Protein AF-A0A7R9DLC5-F1 (afdb_monomer_lite)

Sequence (120 aa):
PANVALRIYRKLRKTESVEDDLVMSQDVKKENPLQFKFRAKFYPEDVAEEIIQDITLRLFYLQVKNAILSDEIYCPPETSVLLASYAVQARHGDYNKGTHTAGFLANDRLLPQRLLTIPI

pLDDT: mean 78.52, std 19.16, range [35.41, 95.81]

Organism: Timema poppense (NCBI:txid170557)

Structure (mmCIF, N/CA/C/O backbone):
data_AF-A0A7R9DLC5-F1
#
_entry.id   AF-A0A7R9DLC5-F1
#
loop_
_atom_site.group_PDB
_atom_site.id
_atom_site.type_symbol
_atom_site.label_atom_id
_atom_site.label_alt_id
_atom_site.label_comp_id
_atom_site.label_asym_id
_atom_site.label_entity_id
_atom_site.label_seq_id
_atom_site.pdbx_PDB_ins_code
_atom_site.Cartn_x
_atom_site.Cartn_y
_atom_site.Cartn_z
_atom_site.occupancy
_atom_site.B_iso_or_equiv
_atom_site.auth_seq_id
_atom_site.auth_comp_id
_atom_site.auth_asym_id
_atom_site.auth_atom_id
_atom_site.pdbx_PDB_model_num
ATOM 1 N N . PRO A 1 1 ? -16.463 28.015 10.057 1.00 48.44 1 PRO A N 1
ATOM 2 C CA . PRO A 1 1 ? -15.070 27.498 10.126 1.00 48.44 1 PRO A CA 1
ATOM 3 C C . PRO A 1 1 ? -14.655 26.992 11.525 1.00 48.44 1 PRO A C 1
ATOM 5 O O . PRO A 1 1 ? -14.372 25.808 11.665 1.00 48.44 1 PRO A O 1
ATOM 8 N N . ALA A 1 2 ? -14.697 27.829 12.574 1.00 35.41 2 ALA A N 1
ATOM 9 C CA . ALA A 1 2 ? -14.252 27.455 13.931 1.00 35.41 2 ALA A CA 1
ATOM 10 C C . ALA A 1 2 ? -15.085 26.335 14.602 1.00 35.41 2 ALA A C 1
ATOM 12 O O . ALA A 1 2 ? -14.547 25.495 15.321 1.00 35.41 2 ALA A O 1
ATOM 13 N N . ASN A 1 3 ? -16.389 26.263 14.312 1.00 36.19 3 ASN A N 1
ATOM 14 C CA . ASN A 1 3 ? -17.293 25.272 14.914 1.00 36.19 3 ASN A CA 1
ATOM 15 C C . ASN A 1 3 ? -17.071 23.839 14.399 1.00 36.19 3 ASN A C 1
ATOM 17 O O . ASN A 1 3 ? -17.344 22.884 15.123 1.00 36.19 3 ASN A O 1
ATOM 21 N N . VAL A 1 4 ? -16.556 23.682 13.175 1.00 50.78 4 VAL A N 1
ATOM 22 C CA . VAL A 1 4 ? -16.242 22.367 12.588 1.00 50.78 4 VAL A CA 1
ATOM 23 C C . VAL A 1 4 ? -14.956 21.821 13.201 1.00 50.78 4 VAL A C 1
ATOM 25 O O . VAL A 1 4 ? -14.949 20.695 13.694 1.00 50.78 4 VAL A O 1
ATOM 28 N N . ALA A 1 5 ? -13.916 22.656 13.293 1.00 41.59 5 ALA A N 1
ATOM 29 C CA . ALA A 1 5 ? -12.666 22.307 13.963 1.00 41.59 5 ALA A CA 1
ATOM 30 C C . ALA A 1 5 ? -12.905 21.919 15.431 1.00 41.59 5 ALA A C 1
ATOM 32 O O . ALA A 1 5 ? -12.452 20.866 15.866 1.00 41.59 5 ALA A O 1
ATOM 33 N N . LEU A 1 6 ? -13.709 22.691 16.174 1.00 43.19 6 LEU A N 1
ATOM 34 C CA . LEU A 1 6 ? -14.073 22.353 17.554 1.00 43.19 6 LEU A CA 1
ATOM 35 C C . LEU A 1 6 ? -14.836 21.029 17.660 1.00 43.19 6 LEU A C 1
ATOM 37 O O . LEU A 1 6 ? -14.643 20.310 18.633 1.00 43.19 6 LEU A O 1
ATOM 41 N N . ARG A 1 7 ? -15.677 20.677 16.681 1.00 48.66 7 ARG A N 1
ATOM 42 C CA . ARG A 1 7 ? -16.439 19.416 16.676 1.00 48.66 7 ARG A CA 1
ATOM 43 C C . ARG A 1 7 ? -15.543 18.212 16.383 1.00 48.66 7 ARG A C 1
ATOM 45 O O . ARG A 1 7 ? -15.718 17.180 17.025 1.00 48.66 7 ARG A O 1
ATOM 52 N N . ILE A 1 8 ? -14.559 18.376 15.498 1.00 53.62 8 ILE A N 1
ATOM 53 C CA . ILE A 1 8 ? -13.521 17.378 15.207 1.00 53.62 8 ILE A CA 1
ATOM 54 C C . ILE A 1 8 ? -12.596 17.207 16.418 1.00 53.62 8 ILE A C 1
ATOM 56 O O . ILE A 1 8 ? -12.429 16.088 16.891 1.00 53.62 8 ILE A O 1
ATOM 60 N N . TYR A 1 9 ? -12.110 18.298 17.022 1.00 46.12 9 TYR A N 1
ATOM 61 C CA . TYR A 1 9 ? -11.312 18.246 18.255 1.00 46.12 9 TYR A CA 1
ATOM 62 C C . TYR A 1 9 ? -12.077 17.616 19.428 1.00 46.12 9 TYR A C 1
ATOM 64 O O . TYR A 1 9 ? -11.499 16.856 20.202 1.00 46.12 9 TYR A O 1
ATOM 72 N N . ARG A 1 10 ? -13.389 17.865 19.561 1.00 51.72 10 ARG A N 1
ATOM 73 C CA . ARG A 1 10 ? -14.218 17.235 20.606 1.00 51.72 10 ARG A CA 1
ATOM 74 C C . ARG A 1 10 ? -14.477 15.752 20.337 1.00 51.72 10 ARG A C 1
ATOM 76 O O . ARG A 1 10 ? -14.631 14.998 21.293 1.00 51.72 10 ARG A O 1
ATOM 83 N N . LYS A 1 11 ? -14.540 15.335 19.066 1.00 50.28 11 LYS A N 1
ATOM 84 C CA . LYS A 1 11 ? -14.682 13.927 18.665 1.00 50.28 11 LYS A CA 1
ATOM 85 C C . LYS A 1 11 ? -13.372 13.166 18.897 1.00 50.28 11 LYS A C 1
ATOM 87 O O . LYS A 1 11 ? -13.435 12.108 19.507 1.00 50.28 11 LYS A O 1
ATOM 92 N N . LEU A 1 12 ? -12.228 13.763 18.540 1.00 47.84 12 LEU A N 1
ATOM 93 C CA . LEU A 1 12 ? -10.882 13.226 18.781 1.00 47.84 12 LEU A CA 1
ATOM 94 C C . LEU A 1 12 ? -10.560 13.102 20.279 1.00 47.84 12 LEU A C 1
ATOM 96 O O . LEU A 1 12 ? -10.104 12.050 20.716 1.00 47.84 12 LEU A O 1
ATOM 100 N N . ARG A 1 13 ? -10.901 14.115 21.091 1.00 44.66 13 ARG A N 1
ATOM 101 C CA . ARG A 1 13 ? -10.737 14.053 22.556 1.00 44.66 13 ARG A CA 1
ATOM 102 C C . ARG A 1 13 ? -11.693 13.048 23.217 1.00 44.66 13 ARG A C 1
ATOM 104 O O . ARG A 1 13 ? -11.351 12.465 24.234 1.00 44.66 13 ARG A O 1
ATOM 111 N N . LYS A 1 14 ? -12.886 12.805 22.647 1.00 36.09 14 LYS A N 1
ATOM 112 C CA . LYS A 1 14 ? -13.785 11.739 23.133 1.00 36.09 14 LYS A CA 1
ATOM 113 C C . LYS A 1 14 ? -13.278 10.343 22.784 1.00 36.09 14 LYS A C 1
ATOM 115 O O . LYS A 1 14 ? -13.499 9.447 23.582 1.00 36.09 14 LYS A O 1
ATOM 120 N N . THR A 1 15 ? -12.606 10.154 21.649 1.00 38.59 15 THR A N 1
ATOM 121 C CA . THR A 1 15 ? -11.947 8.878 21.312 1.00 38.59 15 THR A CA 1
ATOM 122 C C . THR A 1 15 ? -10.705 8.594 22.152 1.00 38.59 15 THR A C 1
ATOM 124 O O . THR A 1 15 ? -10.324 7.440 22.249 1.00 38.59 15 THR A O 1
ATOM 127 N N . GLU A 1 16 ? -10.114 9.600 22.800 1.00 46.62 16 GLU A N 1
ATOM 128 C CA . GLU A 1 16 ? -8.998 9.408 23.740 1.00 46.62 16 GLU A CA 1
ATOM 129 C C . GLU A 1 16 ? -9.474 8.979 25.143 1.00 46.62 16 GLU A C 1
ATOM 131 O O . GLU A 1 16 ? -8.702 8.426 25.911 1.00 46.62 16 GLU A O 1
ATOM 136 N N . SER A 1 17 ? -10.757 9.182 25.480 1.00 36.81 17 SER A N 1
ATOM 137 C CA . SER A 1 17 ? -11.359 8.730 26.753 1.00 36.81 17 SER A CA 1
ATOM 138 C C . SER A 1 17 ? -12.201 7.457 26.625 1.00 36.81 17 SER A C 1
ATOM 140 O O . SER A 1 17 ? -12.817 7.021 27.597 1.00 36.81 17 SER A O 1
ATOM 142 N N . VAL A 1 18 ? -12.264 6.868 25.430 1.00 46.91 18 VAL A N 1
ATOM 143 C CA . VAL A 1 18 ? -12.801 5.520 25.244 1.00 46.91 18 VAL A CA 1
ATOM 144 C C . VAL A 1 18 ? -11.653 4.569 25.600 1.00 46.91 18 VAL A C 1
ATOM 146 O O . VAL A 1 18 ? -10.849 4.232 24.742 1.00 46.91 18 VAL A O 1
ATOM 149 N N . GLU A 1 19 ? -11.632 4.164 26.881 1.00 46.62 19 GLU A N 1
ATOM 150 C CA . GLU A 1 19 ? -11.220 2.825 27.354 1.00 46.62 19 GLU A CA 1
ATOM 151 C C . GLU A 1 19 ? -9.839 2.596 28.009 1.00 46.62 19 GLU A C 1
ATOM 153 O O . GLU A 1 19 ? -9.254 1.544 27.784 1.00 46.62 19 GLU A O 1
ATOM 158 N N . ASP A 1 20 ? -9.352 3.426 28.939 1.00 42.19 20 ASP A N 1
ATOM 159 C CA . ASP A 1 20 ? -8.257 2.949 29.824 1.00 42.19 20 ASP A CA 1
ATOM 160 C C . ASP A 1 20 ? -8.707 1.744 30.693 1.00 42.19 20 ASP A C 1
ATOM 162 O O . ASP A 1 20 ? -7.981 0.759 30.833 1.00 42.19 20 ASP A O 1
ATOM 166 N N . ASP A 1 21 ? -9.953 1.743 31.185 1.00 43.00 21 ASP A N 1
ATOM 167 C CA . ASP A 1 21 ? -10.502 0.645 32.009 1.00 43.00 21 ASP A CA 1
ATOM 168 C C . ASP A 1 21 ? -10.986 -0.573 31.189 1.00 43.00 21 ASP A C 1
ATOM 170 O O . ASP A 1 21 ? -11.038 -1.709 31.672 1.00 43.00 21 ASP A O 1
ATOM 174 N N . LEU A 1 22 ? -11.344 -0.355 29.924 1.00 47.50 22 LEU A N 1
ATOM 175 C CA . LEU A 1 22 ? -11.903 -1.375 29.025 1.00 47.50 22 LEU A CA 1
ATOM 176 C C . LEU A 1 22 ? -10.814 -2.065 28.184 1.00 47.50 22 LEU A C 1
ATOM 178 O O . LEU A 1 22 ? -11.005 -3.202 27.762 1.00 47.50 22 LEU A O 1
ATOM 182 N N . VAL A 1 23 ? -9.642 -1.444 28.001 1.00 50.16 23 VAL A N 1
ATOM 183 C CA . VAL A 1 23 ? -8.458 -2.086 27.399 1.00 50.16 23 VAL A CA 1
ATOM 184 C C . VAL A 1 23 ? -7.797 -3.076 28.366 1.00 50.16 23 VAL A C 1
ATOM 186 O O . VAL A 1 23 ? -7.350 -4.139 27.940 1.00 50.16 23 VAL A O 1
ATOM 189 N N . MET A 1 24 ? -7.786 -2.785 29.672 1.00 48.66 24 MET A N 1
ATOM 190 C CA . MET A 1 24 ? -7.163 -3.649 30.693 1.00 48.66 24 MET A CA 1
ATOM 191 C C . MET A 1 24 ? -8.037 -4.841 31.123 1.00 48.66 24 MET A C 1
ATOM 193 O O . MET A 1 24 ? -7.555 -5.742 31.810 1.00 48.66 24 MET A O 1
ATOM 197 N N . SER A 1 25 ? -9.313 -4.855 30.726 1.00 48.25 25 SER A N 1
ATOM 198 C CA . SER A 1 25 ? -10.289 -5.915 31.024 1.00 48.25 25 SER A CA 1
ATOM 199 C C . SER A 1 25 ? -10.576 -6.847 29.837 1.00 48.25 25 SER A C 1
ATOM 201 O O . SER A 1 25 ? -11.400 -7.753 29.952 1.00 48.25 25 SER A O 1
ATOM 203 N N . GLN A 1 26 ? -9.884 -6.666 28.708 1.00 57.88 26 GLN A N 1
ATOM 204 C CA . GLN A 1 26 ? -9.944 -7.585 27.570 1.00 57.88 26 GLN A CA 1
ATOM 205 C C . GLN A 1 26 ? -9.113 -8.850 27.839 1.00 57.88 26 GLN A C 1
ATOM 207 O O . GLN A 1 26 ? -8.104 -8.796 28.544 1.00 57.88 26 GLN A O 1
ATOM 212 N N . ASP A 1 27 ? -9.500 -9.981 27.234 1.00 56.91 27 ASP A N 1
ATOM 213 C CA . ASP A 1 27 ? -8.733 -11.240 27.202 1.00 56.91 27 ASP A CA 1
ATOM 214 C C . ASP A 1 27 ? -7.443 -11.083 26.369 1.00 56.91 27 ASP A C 1
ATOM 216 O O . ASP A 1 27 ? -7.233 -11.713 25.329 1.00 56.91 27 ASP A O 1
ATOM 220 N N . VAL A 1 28 ? -6.563 -10.180 26.795 1.00 63.06 28 VAL A N 1
ATOM 221 C CA . VAL A 1 28 ? -5.274 -9.935 26.163 1.00 63.06 28 VAL A CA 1
ATOM 222 C C . VAL A 1 28 ? -4.299 -10.992 26.666 1.00 63.06 28 VAL A C 1
ATOM 224 O O . VAL A 1 28 ? -4.172 -11.235 27.870 1.00 63.06 28 VAL A O 1
ATOM 227 N N . LYS A 1 29 ? -3.584 -11.639 25.739 1.00 64.81 29 LYS A N 1
ATOM 228 C CA . LYS A 1 29 ? -2.492 -12.551 26.094 1.00 64.81 29 LYS A CA 1
ATOM 229 C C . LYS A 1 29 ? -1.511 -11.814 27.005 1.00 64.81 29 LYS A C 1
ATOM 231 O O . LYS A 1 29 ? -0.999 -10.761 26.633 1.00 64.81 29 LYS A O 1
ATOM 236 N N . LYS A 1 30 ? -1.251 -12.376 28.190 1.00 71.38 30 LYS A N 1
ATOM 237 C CA . LYS A 1 30 ? -0.309 -11.835 29.182 1.00 71.38 30 LYS A CA 1
ATOM 238 C C . LYS A 1 30 ? 1.136 -12.039 28.711 1.00 71.38 30 LYS A C 1
ATOM 240 O O . LYS A 1 30 ? 1.859 -12.873 29.243 1.00 71.38 30 LYS A O 1
ATOM 245 N N . GLU A 1 31 ? 1.530 -11.306 27.679 1.00 74.44 31 GLU A N 1
ATOM 246 C CA . GLU A 1 31 ? 2.900 -11.224 27.169 1.00 74.44 31 GLU A CA 1
ATOM 247 C C . GLU A 1 31 ? 3.517 -9.884 27.601 1.00 74.44 31 GLU A C 1
ATOM 249 O O . GLU A 1 31 ? 2.807 -8.886 27.721 1.00 74.44 31 GLU A O 1
ATOM 254 N N . ASN A 1 32 ? 4.826 -9.851 27.880 1.00 73.69 32 ASN A N 1
ATOM 255 C CA . ASN A 1 32 ? 5.517 -8.634 28.318 1.00 73.69 32 ASN A CA 1
ATOM 256 C C . ASN A 1 32 ? 6.705 -8.324 27.381 1.00 73.69 32 ASN A C 1
ATOM 258 O O . ASN A 1 32 ? 7.663 -9.101 27.373 1.00 73.69 32 ASN A O 1
ATOM 262 N N . PRO A 1 33 ? 6.670 -7.226 26.599 1.00 82.19 33 PRO A N 1
ATOM 263 C CA . PRO A 1 33 ? 5.609 -6.216 26.542 1.00 82.19 33 PRO A CA 1
ATOM 264 C C . PRO A 1 33 ? 4.350 -6.714 25.816 1.00 82.19 33 PRO A C 1
ATOM 266 O O . PRO A 1 33 ? 4.428 -7.545 24.910 1.00 82.19 33 PRO A O 1
ATOM 269 N N . LEU A 1 34 ? 3.194 -6.156 26.183 1.00 80.44 34 LEU A N 1
ATOM 270 C CA . LEU A 1 34 ? 1.951 -6.361 25.440 1.00 80.44 34 LEU A CA 1
ATOM 271 C C . LEU A 1 34 ? 2.119 -5.848 24.005 1.00 80.44 34 LEU A C 1
ATOM 273 O O . LEU A 1 34 ? 2.642 -4.755 23.779 1.00 80.44 34 LEU A O 1
ATOM 277 N N . GLN A 1 35 ? 1.661 -6.630 23.030 1.00 78.88 35 GLN A N 1
ATOM 278 C CA . GLN A 1 35 ? 1.761 -6.271 21.618 1.00 78.88 35 GLN A CA 1
ATOM 279 C C . GLN A 1 35 ? 0.430 -5.731 21.101 1.00 78.88 35 GLN A C 1
ATOM 281 O O . GLN A 1 35 ? -0.564 -6.452 21.038 1.00 78.88 35 GLN A O 1
ATOM 286 N N . PHE A 1 36 ? 0.433 -4.478 20.650 1.00 79.81 36 PHE A N 1
ATOM 287 C CA . PHE A 1 36 ? -0.716 -3.845 20.008 1.00 79.81 36 PHE A CA 1
ATOM 288 C C . PHE A 1 36 ? -0.416 -3.532 18.544 1.00 79.81 36 PHE A C 1
ATOM 290 O O . PHE A 1 36 ? 0.705 -3.181 18.175 1.00 79.81 36 PHE A O 1
ATOM 297 N N . LYS A 1 37 ? -1.441 -3.640 17.696 1.00 80.69 37 LYS A N 1
ATOM 298 C CA . LYS A 1 37 ? -1.375 -3.231 16.290 1.00 80.69 37 LYS A CA 1
ATOM 299 C C . LYS A 1 37 ? -2.406 -2.143 16.046 1.00 80.69 37 LYS A C 1
ATOM 301 O O . LYS A 1 37 ? -3.601 -2.417 16.039 1.00 80.69 37 LYS A O 1
ATOM 306 N N . PHE A 1 38 ? -1.937 -0.923 15.806 1.00 85.50 38 PHE A N 1
ATOM 307 C CA . PHE A 1 38 ? -2.805 0.156 15.357 1.00 85.50 38 PHE A CA 1
ATOM 308 C C . PHE A 1 38 ? -3.232 -0.107 13.908 1.00 85.50 38 PHE A C 1
ATOM 310 O O . PHE A 1 38 ? -2.387 -0.202 13.015 1.00 85.50 38 PHE A O 1
ATOM 317 N N . ARG A 1 39 ? -4.536 -0.280 13.683 1.00 84.19 39 ARG A N 1
ATOM 318 C CA . ARG A 1 39 ? -5.122 -0.577 12.371 1.00 84.19 39 ARG A CA 1
ATOM 319 C C . ARG A 1 39 ? -6.435 0.169 12.185 1.00 84.19 39 ARG A C 1
ATOM 321 O O . ARG A 1 39 ? -7.185 0.369 13.137 1.00 84.19 39 ARG A O 1
ATOM 328 N N . ALA A 1 40 ? -6.736 0.520 10.940 1.00 86.25 40 ALA A N 1
ATOM 329 C CA . ALA A 1 40 ? -8.061 0.980 10.565 1.00 86.25 40 ALA A CA 1
ATOM 330 C C . ALA A 1 40 ? -9.054 -0.185 10.679 1.00 86.25 40 ALA A C 1
ATOM 332 O O . ALA A 1 40 ? -8.830 -1.254 10.107 1.00 86.25 40 ALA A O 1
ATOM 333 N N . LYS A 1 41 ? -10.139 0.023 11.431 1.00 83.56 41 LYS A N 1
ATOM 334 C CA . LYS A 1 41 ? -11.247 -0.937 11.568 1.00 83.56 41 LYS A CA 1
ATOM 335 C C . LYS A 1 41 ? -12.387 -0.655 10.587 1.00 83.56 41 LYS A C 1
ATOM 337 O O . LYS A 1 41 ? -13.098 -1.572 10.196 1.00 83.56 41 LYS A O 1
ATOM 342 N N . PHE A 1 42 ? -12.541 0.606 10.199 1.00 88.00 42 PHE A N 1
ATOM 343 C CA . PHE A 1 42 ? -13.561 1.083 9.275 1.00 88.00 42 PHE A CA 1
ATOM 344 C C . PHE A 1 42 ? -12.878 1.797 8.113 1.00 88.00 42 PHE A C 1
ATOM 346 O O . PHE A 1 42 ? -11.849 2.444 8.311 1.00 88.00 42 PHE A O 1
ATOM 353 N N . TYR A 1 43 ? -13.450 1.656 6.923 1.00 85.75 43 TYR A N 1
ATOM 354 C CA . TYR A 1 43 ? -12.968 2.265 5.690 1.00 85.75 43 TYR A CA 1
ATOM 355 C C . TYR A 1 43 ? -14.011 3.281 5.203 1.00 85.75 43 TYR A C 1
ATOM 357 O O . TYR A 1 43 ? -15.200 3.008 5.378 1.00 85.75 43 TYR A O 1
ATOM 365 N N . PRO A 1 44 ? -13.588 4.435 4.654 1.00 85.69 44 PRO A N 1
ATOM 366 C CA . PRO A 1 44 ? -14.514 5.398 4.059 1.00 85.69 44 PRO A CA 1
ATOM 367 C C . PRO A 1 44 ? -15.183 4.810 2.811 1.00 85.69 44 PRO A C 1
ATOM 369 O O . PRO A 1 44 ? -14.654 3.867 2.212 1.00 85.69 44 PRO A O 1
ATOM 372 N N . GLU A 1 45 ? -16.319 5.377 2.413 1.00 87.75 45 GLU A N 1
ATOM 373 C CA . GLU A 1 45 ? -16.963 5.049 1.137 1.00 87.75 45 GLU A CA 1
ATOM 374 C C . GLU A 1 45 ? -16.191 5.692 -0.022 1.00 87.75 45 GLU A C 1
ATOM 376 O O . GLU A 1 45 ? -15.945 5.033 -1.034 1.00 87.75 45 GLU A O 1
ATOM 381 N N . ASP A 1 46 ? -15.727 6.934 0.163 1.00 88.38 46 ASP A N 1
ATOM 382 C CA . ASP A 1 46 ? -14.858 7.645 -0.775 1.00 88.38 46 ASP A CA 1
ATOM 383 C C . ASP A 1 46 ? -13.583 8.161 -0.089 1.00 88.38 46 ASP A C 1
ATOM 385 O O . ASP A 1 46 ? -13.584 9.084 0.727 1.00 88.38 46 ASP A O 1
ATOM 389 N N . VAL A 1 47 ? -12.447 7.567 -0.456 1.00 85.69 47 VAL A N 1
ATOM 390 C CA . VAL A 1 47 ? -11.130 7.918 0.089 1.00 85.69 47 VAL A CA 1
ATOM 391 C C . VAL A 1 47 ? -10.723 9.353 -0.263 1.00 85.69 47 VAL A C 1
ATOM 393 O O . VAL A 1 47 ? -10.062 9.996 0.553 1.00 85.69 47 VAL A O 1
ATOM 396 N N . ALA A 1 48 ? -11.076 9.843 -1.454 1.00 85.31 48 ALA A N 1
ATOM 397 C CA . ALA A 1 48 ? -10.640 11.150 -1.943 1.00 85.31 48 ALA A CA 1
ATOM 398 C C . ALA A 1 48 ? -11.371 12.302 -1.241 1.00 85.31 48 ALA A C 1
ATOM 400 O O . ALA A 1 48 ? -10.762 13.335 -0.970 1.00 85.31 48 ALA A O 1
ATOM 401 N N . GLU A 1 49 ? -12.647 12.102 -0.910 1.00 87.44 49 GLU A N 1
ATOM 402 C CA . GLU A 1 49 ? -13.484 13.118 -0.263 1.00 87.44 49 GLU A CA 1
ATOM 403 C C . GLU A 1 49 ? -13.427 13.048 1.273 1.00 87.44 49 GLU A C 1
ATOM 405 O O . GLU A 1 49 ? -13.498 14.076 1.952 1.00 87.44 49 GLU A O 1
ATOM 410 N N . GLU A 1 50 ? -13.290 11.851 1.857 1.00 88.38 50 GLU A N 1
ATOM 411 C CA . GLU A 1 50 ? -13.420 11.674 3.310 1.00 88.38 50 GLU A CA 1
ATOM 412 C C . GLU A 1 50 ? -12.088 11.723 4.073 1.00 88.38 50 GLU A C 1
ATOM 414 O O . GLU A 1 50 ? -12.071 12.048 5.269 1.00 88.38 50 GLU A O 1
ATOM 419 N N . ILE A 1 51 ? -10.954 11.414 3.430 1.00 88.38 51 ILE A N 1
ATOM 420 C CA . ILE A 1 51 ? -9.649 11.475 4.099 1.00 88.38 51 ILE A CA 1
ATOM 421 C C . ILE A 1 51 ? -9.058 12.882 3.995 1.00 88.38 51 ILE A C 1
ATOM 423 O O . ILE A 1 51 ? -8.556 13.301 2.962 1.00 88.38 51 ILE A O 1
ATOM 427 N N . ILE A 1 52 ? -9.040 13.583 5.130 1.00 91.00 52 ILE A N 1
ATOM 428 C CA . ILE A 1 52 ? -8.587 14.982 5.207 1.00 91.00 52 ILE A CA 1
ATOM 429 C C . ILE A 1 52 ? -7.082 15.098 5.497 1.00 91.00 52 ILE A C 1
ATOM 431 O O . ILE A 1 52 ? -6.436 16.062 5.100 1.00 91.00 52 ILE A O 1
ATOM 435 N N . GLN A 1 53 ? -6.519 14.155 6.257 1.00 93.88 53 GLN A N 1
ATOM 436 C CA . GLN A 1 53 ? -5.145 14.242 6.756 1.00 93.88 53 GLN A CA 1
ATOM 437 C C . GLN A 1 53 ? -4.217 13.277 6.018 1.00 93.88 53 GLN A C 1
ATOM 439 O O . GLN A 1 53 ? -4.477 12.072 5.984 1.00 93.88 53 GLN A O 1
ATOM 444 N N . ASP A 1 54 ? -3.070 13.781 5.563 1.00 91.12 54 ASP A N 1
ATOM 445 C CA . ASP A 1 54 ? -2.042 12.989 4.871 1.00 91.12 54 ASP A CA 1
ATOM 446 C C . ASP A 1 54 ? -1.561 11.786 5.689 1.00 91.12 54 ASP A C 1
ATOM 448 O O . ASP A 1 54 ? -1.322 10.706 5.149 1.00 91.12 54 ASP A O 1
ATOM 452 N N . ILE A 1 55 ? -1.452 11.939 7.015 1.00 92.75 55 ILE A N 1
ATOM 453 C CA . ILE A 1 55 ? -1.044 10.839 7.895 1.00 92.75 55 ILE A CA 1
ATOM 454 C C . ILE A 1 55 ? -2.071 9.701 7.892 1.00 92.75 55 ILE A C 1
ATOM 456 O O . ILE A 1 55 ? -1.698 8.531 7.825 1.00 92.75 55 ILE A O 1
ATOM 460 N N . THR A 1 56 ? -3.361 10.030 7.889 1.00 92.06 56 THR A N 1
ATOM 461 C CA . THR A 1 56 ? -4.448 9.051 7.820 1.00 92.06 56 THR A CA 1
ATOM 462 C C . THR A 1 56 ? -4.429 8.347 6.470 1.00 92.06 56 THR A C 1
ATOM 464 O O . THR A 1 56 ? -4.437 7.116 6.430 1.00 92.06 56 THR A O 1
ATOM 467 N N . LEU A 1 57 ? -4.283 9.103 5.376 1.00 92.38 57 LEU A N 1
ATOM 468 C CA . LEU A 1 57 ? -4.141 8.545 4.030 1.00 92.38 57 LEU A CA 1
ATOM 469 C C . LEU A 1 57 ? -2.962 7.569 3.958 1.00 92.38 57 LEU A C 1
ATOM 471 O O . LEU A 1 57 ? -3.092 6.458 3.442 1.00 92.38 57 LEU A O 1
ATOM 475 N N . ARG A 1 58 ? -1.818 7.947 4.541 1.00 93.00 58 ARG A N 1
ATOM 476 C CA . ARG A 1 58 ? -0.622 7.104 4.578 1.00 93.00 58 ARG A CA 1
ATOM 477 C C . ARG A 1 58 ? -0.859 5.801 5.339 1.00 93.00 58 ARG A C 1
ATOM 479 O O . ARG A 1 58 ? -0.406 4.753 4.877 1.00 93.00 58 ARG A O 1
ATOM 486 N N . LEU A 1 59 ? -1.551 5.845 6.476 1.00 92.25 59 LEU A N 1
ATOM 487 C CA . LEU A 1 59 ? -1.866 4.657 7.273 1.00 92.25 59 LEU A CA 1
ATOM 488 C C . LEU A 1 59 ? -2.807 3.702 6.525 1.00 92.25 59 LEU A C 1
ATOM 490 O O . LEU A 1 59 ? -2.531 2.502 6.475 1.00 92.25 59 LEU A O 1
ATOM 494 N N . PHE A 1 60 ? -3.853 4.225 5.877 1.00 91.19 60 PHE A N 1
ATOM 495 C CA . PHE A 1 60 ? -4.743 3.428 5.025 1.00 91.19 60 PHE A CA 1
ATOM 496 C C . PHE A 1 60 ? -3.993 2.798 3.852 1.00 91.19 60 PHE A C 1
ATOM 498 O O . PHE A 1 60 ? -4.089 1.587 3.649 1.00 91.19 60 PHE A O 1
ATOM 505 N N . TYR A 1 61 ? -3.189 3.586 3.131 1.00 93.56 61 TYR A N 1
ATOM 506 C CA . TYR A 1 61 ? -2.352 3.089 2.039 1.00 93.56 61 TYR A CA 1
ATOM 507 C C . TYR A 1 61 ? -1.462 1.928 2.494 1.00 93.56 61 TYR A C 1
ATOM 509 O O . TYR A 1 61 ? -1.433 0.883 1.847 1.00 93.56 61 TYR A O 1
ATOM 517 N N . LEU A 1 62 ? -0.757 2.072 3.623 1.00 93.38 62 LEU A N 1
ATOM 518 C CA . LEU A 1 62 ? 0.122 1.017 4.130 1.00 93.38 62 LEU A CA 1
ATOM 519 C C . LEU A 1 62 ? -0.657 -0.246 4.515 1.00 93.38 62 LEU A C 1
ATOM 521 O O . LEU A 1 62 ? -0.198 -1.350 4.220 1.00 93.38 62 LEU A O 1
ATOM 525 N N . GLN A 1 63 ? -1.824 -0.099 5.145 1.00 91.69 63 GLN A N 1
ATOM 526 C CA . GLN A 1 63 ? -2.664 -1.230 5.531 1.00 91.69 63 GLN A CA 1
ATOM 527 C C . GLN A 1 63 ? -3.191 -1.988 4.307 1.00 91.69 63 GLN A C 1
ATOM 529 O O . GLN A 1 63 ? -3.028 -3.206 4.241 1.00 91.69 63 GLN A O 1
ATOM 534 N N . VAL A 1 64 ? -3.758 -1.281 3.324 1.00 92.12 64 VAL A N 1
ATOM 535 C CA . VAL A 1 64 ? -4.299 -1.886 2.095 1.00 92.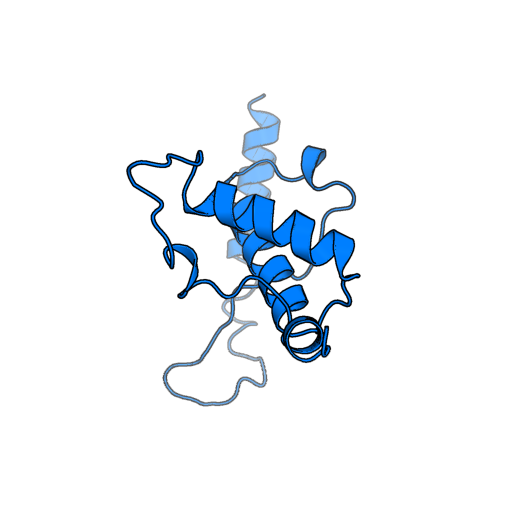12 64 VAL A CA 1
ATOM 536 C C . VAL A 1 64 ? -3.187 -2.504 1.253 1.00 92.12 64 VAL A C 1
ATOM 538 O O . VAL A 1 64 ? -3.314 -3.649 0.827 1.00 92.12 64 VAL A O 1
ATOM 541 N N . LYS A 1 65 ? -2.059 -1.804 1.073 1.00 92.56 65 LYS A N 1
ATOM 542 C CA . LYS A 1 65 ? -0.900 -2.347 0.353 1.00 92.56 65 LYS A CA 1
ATOM 543 C C . LYS A 1 65 ? -0.434 -3.660 0.975 1.00 92.56 65 LYS A C 1
ATOM 545 O O . LYS A 1 65 ? -0.210 -4.629 0.258 1.00 92.56 65 LYS A O 1
ATOM 550 N N . ASN A 1 66 ? -0.291 -3.706 2.299 1.00 93.12 66 ASN A N 1
ATOM 551 C CA . ASN A 1 66 ? 0.143 -4.923 2.979 1.00 93.12 66 ASN A CA 1
ATOM 552 C C . ASN A 1 66 ? -0.865 -6.064 2.810 1.00 93.12 66 ASN A C 1
ATOM 554 O O . ASN A 1 66 ? -0.427 -7.180 2.563 1.00 93.12 66 ASN A O 1
ATOM 558 N N . ALA A 1 67 ? -2.168 -5.779 2.885 1.00 90.88 67 ALA A N 1
ATOM 559 C CA . ALA A 1 67 ? -3.219 -6.775 2.681 1.00 90.88 67 ALA A CA 1
ATOM 560 C C . ALA A 1 67 ? -3.235 -7.338 1.246 1.00 90.88 67 ALA A C 1
ATOM 562 O O . ALA A 1 67 ? -3.432 -8.534 1.055 1.00 90.88 67 ALA A O 1
ATOM 563 N N . ILE A 1 68 ? -2.963 -6.511 0.231 1.00 90.50 68 ILE A N 1
ATOM 564 C CA . ILE A 1 68 ? -2.793 -6.986 -1.152 1.00 90.50 68 ILE A CA 1
ATOM 565 C C . ILE A 1 68 ? -1.541 -7.865 -1.263 1.00 90.50 68 ILE A C 1
ATOM 567 O O . ILE A 1 68 ? -1.592 -8.964 -1.807 1.00 90.50 68 ILE A O 1
ATOM 571 N N . LEU A 1 69 ? -0.406 -7.414 -0.719 1.00 91.94 69 LEU A N 1
ATOM 572 C CA . LEU A 1 69 ? 0.863 -8.144 -0.806 1.00 91.94 69 LEU A CA 1
ATOM 573 C C . LEU A 1 69 ? 0.856 -9.479 -0.045 1.00 91.94 69 LEU A C 1
ATOM 575 O O . LEU A 1 69 ? 1.633 -10.367 -0.408 1.00 91.94 69 LEU A O 1
ATOM 579 N N . SER A 1 70 ? 0.048 -9.609 1.013 1.00 92.38 70 SER A N 1
ATOM 580 C CA . SER A 1 70 ? -0.161 -10.855 1.764 1.00 92.38 70 SER A CA 1
ATOM 581 C C . SER A 1 70 ? -1.267 -11.749 1.190 1.00 92.38 70 SER A C 1
ATOM 583 O O . SER A 1 70 ? -1.542 -12.784 1.790 1.00 92.38 70 SER A O 1
ATOM 585 N N . ASP A 1 71 ? -1.872 -11.377 0.053 1.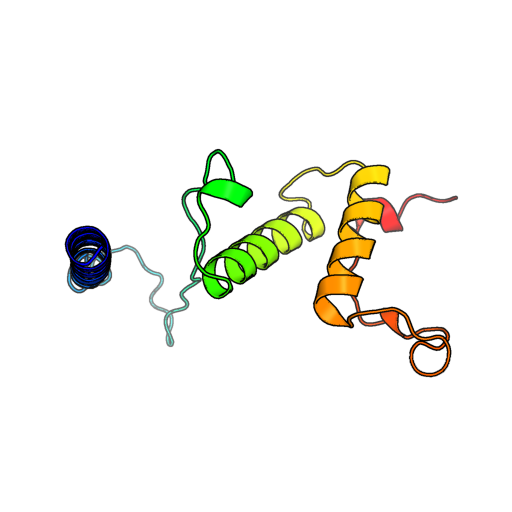00 91.06 71 ASP A N 1
ATOM 586 C CA . ASP A 1 71 ? -3.041 -12.042 -0.546 1.00 91.06 71 ASP A CA 1
ATOM 587 C C . ASP A 1 71 ? -4.275 -12.104 0.400 1.00 91.06 71 ASP A C 1
ATOM 589 O O . ASP A 1 71 ? -5.203 -12.874 0.165 1.00 91.06 71 ASP A O 1
ATOM 593 N N . GLU A 1 72 ? -4.349 -11.253 1.438 1.00 90.06 72 GLU A N 1
ATOM 594 C CA . GLU A 1 72 ? -5.581 -11.043 2.228 1.00 90.06 72 GLU A CA 1
ATOM 595 C C . GLU A 1 72 ? -6.677 -10.374 1.381 1.00 90.06 72 GLU A C 1
ATOM 597 O O . GLU A 1 72 ? -7.864 -10.646 1.558 1.00 90.06 72 GLU A O 1
ATOM 602 N N . ILE A 1 73 ? -6.275 -9.501 0.450 1.00 88.25 73 ILE A N 1
ATOM 603 C CA . ILE A 1 73 ? -7.146 -8.888 -0.555 1.00 88.25 73 ILE A CA 1
ATOM 604 C C . ILE A 1 73 ? -6.704 -9.378 -1.929 1.00 88.25 73 ILE A C 1
ATOM 606 O O . ILE A 1 73 ? -5.582 -9.111 -2.363 1.00 88.25 73 ILE A O 1
ATOM 610 N N . TYR A 1 74 ? -7.607 -10.052 -2.641 1.00 90.06 74 TYR A N 1
ATOM 611 C CA . TYR A 1 74 ? -7.354 -10.432 -4.025 1.00 90.06 74 TYR A CA 1
ATOM 612 C C . TYR A 1 74 ? -7.221 -9.186 -4.907 1.00 90.06 74 TYR A C 1
ATOM 614 O O . TYR A 1 74 ? -8.095 -8.320 -4.929 1.00 90.06 74 TYR A O 1
ATOM 622 N N . CYS A 1 75 ? -6.135 -9.135 -5.675 1.00 88.75 75 CYS A N 1
ATOM 623 C CA . CYS A 1 75 ? -5.897 -8.110 -6.678 1.00 88.75 75 CYS A CA 1
ATOM 624 C C . CYS A 1 75 ? -5.528 -8.778 -8.017 1.00 88.75 75 CYS A C 1
ATOM 626 O O . CYS A 1 75 ? -4.630 -9.639 -8.039 1.00 88.75 75 CYS A O 1
ATOM 628 N N . PRO A 1 76 ? -6.198 -8.413 -9.127 1.00 91.06 76 PRO A N 1
ATOM 629 C CA . PRO A 1 76 ? -5.828 -8.868 -10.464 1.00 91.06 76 PRO A CA 1
ATOM 630 C C . PRO A 1 76 ? -4.378 -8.493 -10.824 1.00 91.06 76 PRO A C 1
ATOM 632 O O . PRO A 1 76 ? -3.857 -7.504 -10.290 1.00 91.06 76 PRO A O 1
ATOM 635 N N . PRO A 1 77 ? -3.708 -9.247 -11.716 1.00 89.94 77 PRO A N 1
ATOM 636 C CA . PRO A 1 77 ? -2.324 -8.975 -12.107 1.00 89.94 77 PRO A CA 1
ATOM 637 C C . PRO A 1 77 ? -2.104 -7.552 -12.634 1.00 89.94 77 PRO A C 1
ATOM 639 O O . PRO A 1 77 ? -1.204 -6.854 -12.170 1.00 89.94 77 PRO A O 1
ATOM 642 N N . GLU A 1 78 ? -2.959 -7.093 -13.544 1.00 90.25 78 GLU A N 1
ATOM 643 C CA . GLU A 1 78 ? -2.851 -5.793 -14.210 1.00 90.25 78 GLU A CA 1
ATOM 644 C C . GLU A 1 78 ? -2.977 -4.652 -13.194 1.00 90.25 78 GLU A C 1
ATOM 646 O O . GLU A 1 78 ? -2.168 -3.723 -13.169 1.00 90.25 78 GLU A O 1
ATOM 651 N N . THR A 1 79 ? -3.953 -4.764 -12.287 1.00 91.12 79 THR A N 1
ATOM 652 C CA . THR A 1 79 ? -4.156 -3.808 -11.194 1.00 91.12 79 THR A CA 1
ATOM 653 C C . THR A 1 79 ? -2.996 -3.837 -10.201 1.00 91.12 79 THR A C 1
ATOM 655 O O . THR A 1 79 ? -2.561 -2.783 -9.749 1.00 91.12 79 THR A O 1
ATOM 658 N N . SER A 1 80 ? -2.450 -5.014 -9.887 1.00 92.56 80 SER A N 1
ATOM 659 C CA . SER A 1 80 ? -1.317 -5.147 -8.961 1.00 92.56 80 SER A CA 1
ATOM 660 C C . SER A 1 80 ? -0.066 -4.451 -9.494 1.00 92.56 80 SER A C 1
ATOM 662 O O . SER A 1 80 ? 0.609 -3.743 -8.749 1.00 92.56 80 SER A O 1
ATOM 664 N N . VAL A 1 81 ? 0.224 -4.605 -10.790 1.00 93.88 81 VAL A N 1
ATOM 665 C CA . VAL A 1 81 ? 1.349 -3.927 -11.454 1.00 93.88 81 VAL A CA 1
ATOM 666 C C . VAL A 1 81 ? 1.140 -2.414 -11.470 1.00 93.88 81 VAL A C 1
ATOM 668 O O . VAL A 1 81 ? 2.064 -1.659 -11.157 1.00 93.88 81 VAL A O 1
ATOM 671 N N . LEU A 1 82 ? -0.079 -1.955 -11.766 1.00 93.81 82 LEU A N 1
ATOM 672 C CA . LEU A 1 82 ? -0.409 -0.533 -11.710 1.00 93.81 82 LEU A CA 1
ATOM 673 C C . LEU A 1 82 ? -0.217 0.034 -10.293 1.00 93.81 82 LEU A C 1
ATOM 675 O O . LEU A 1 82 ? 0.473 1.038 -10.121 1.00 93.81 82 LEU A O 1
ATOM 679 N N . LEU A 1 83 ? -0.747 -0.635 -9.267 1.00 93.38 83 LEU A N 1
ATOM 680 C CA . LEU A 1 83 ? -0.569 -0.240 -7.867 1.00 93.38 83 LEU A CA 1
ATOM 681 C C . LEU A 1 83 ? 0.903 -0.247 -7.439 1.00 93.38 83 LEU A C 1
ATOM 683 O O . LEU A 1 83 ? 1.324 0.648 -6.707 1.00 93.38 83 LEU A O 1
ATOM 687 N N . ALA A 1 84 ? 1.701 -1.206 -7.916 1.00 94.25 84 ALA A N 1
ATOM 688 C CA . ALA A 1 84 ? 3.137 -1.240 -7.666 1.00 94.25 84 ALA A CA 1
ATOM 689 C C . ALA A 1 84 ? 3.843 0.003 -8.231 1.00 94.25 84 ALA A C 1
ATOM 691 O O . ALA A 1 84 ? 4.675 0.590 -7.539 1.00 94.25 84 ALA A O 1
ATOM 692 N N . SER A 1 85 ? 3.477 0.455 -9.437 1.00 94.56 85 SER A N 1
ATOM 693 C CA . SER A 1 85 ? 4.035 1.682 -10.025 1.00 94.56 85 SER A CA 1
ATOM 694 C C . SER A 1 85 ? 3.731 2.923 -9.174 1.00 94.56 85 SER A C 1
ATOM 696 O O . SER A 1 85 ? 4.644 3.684 -8.846 1.00 94.56 85 SER A O 1
ATOM 698 N N . TYR A 1 86 ? 2.489 3.075 -8.700 1.00 93.88 86 TYR A N 1
ATOM 699 C CA . TYR A 1 86 ? 2.121 4.157 -7.782 1.00 93.88 86 TYR A CA 1
ATOM 700 C C . TYR A 1 86 ? 2.816 4.040 -6.423 1.00 93.88 86 TYR A C 1
ATOM 702 O O . TYR A 1 86 ? 3.219 5.049 -5.849 1.00 93.88 86 TYR A O 1
ATOM 710 N N . ALA A 1 87 ? 3.007 2.825 -5.905 1.00 94.00 87 ALA A N 1
ATOM 711 C CA . ALA A 1 87 ? 3.727 2.596 -4.656 1.00 94.00 87 ALA A CA 1
ATOM 712 C C . ALA A 1 87 ? 5.207 3.002 -4.751 1.00 94.00 87 ALA A C 1
ATOM 714 O O . ALA A 1 87 ? 5.745 3.566 -3.794 1.00 94.00 87 ALA A O 1
ATOM 715 N N . VAL A 1 88 ? 5.847 2.736 -5.896 1.00 94.94 88 VAL A N 1
ATOM 716 C CA . VAL A 1 88 ? 7.216 3.172 -6.208 1.00 94.94 88 VAL A CA 1
ATOM 717 C C . VAL A 1 88 ? 7.276 4.693 -6.281 1.00 94.94 88 VAL A C 1
ATOM 719 O O . VAL A 1 88 ? 8.088 5.285 -5.575 1.00 94.94 88 VAL A O 1
ATOM 722 N N . GLN A 1 89 ? 6.370 5.326 -7.031 1.00 94.38 89 GLN A N 1
ATOM 723 C CA . GLN A 1 89 ? 6.271 6.786 -7.126 1.00 94.38 89 GLN A CA 1
ATOM 724 C C . GLN A 1 89 ? 6.078 7.430 -5.742 1.00 94.38 89 GLN A C 1
ATOM 726 O O . GLN A 1 89 ? 6.773 8.374 -5.381 1.00 94.38 89 GLN A O 1
ATOM 731 N N . ALA A 1 90 ? 5.190 6.879 -4.912 1.00 91.38 90 ALA A N 1
ATOM 732 C CA . ALA A 1 90 ? 4.924 7.382 -3.565 1.00 91.38 90 ALA A CA 1
ATOM 733 C C . ALA A 1 90 ? 6.085 7.169 -2.574 1.00 91.38 90 ALA A C 1
ATOM 735 O O . ALA A 1 90 ? 6.055 7.719 -1.470 1.00 91.38 90 ALA A O 1
ATOM 736 N N . ARG A 1 91 ? 7.069 6.321 -2.900 1.00 91.69 91 ARG A N 1
ATOM 737 C CA . ARG A 1 91 ? 8.238 6.048 -2.050 1.00 91.69 91 ARG A CA 1
ATOM 738 C C . ARG A 1 91 ? 9.490 6.774 -2.526 1.00 91.69 91 ARG A C 1
ATOM 740 O O . ARG A 1 91 ? 10.223 7.290 -1.689 1.00 91.69 91 ARG A O 1
ATOM 747 N N . HIS A 1 92 ? 9.739 6.759 -3.829 1.00 92.50 92 HIS A N 1
ATOM 748 C CA . HIS A 1 92 ? 10.988 7.213 -4.438 1.00 92.50 92 HIS A CA 1
ATOM 749 C C . HIS A 1 92 ? 10.833 8.535 -5.201 1.00 92.50 92 HIS A C 1
ATOM 751 O O . HIS A 1 92 ? 11.834 9.138 -5.569 1.00 92.50 92 HIS A O 1
ATOM 757 N N . GLY A 1 93 ? 9.601 9.016 -5.395 1.00 93.56 93 GLY A N 1
ATOM 758 C CA . GLY A 1 93 ? 9.320 10.198 -6.204 1.00 93.56 93 GLY A CA 1
ATOM 759 C C . GLY A 1 93 ? 9.484 9.925 -7.698 1.00 93.56 93 GLY A C 1
ATOM 760 O O . GLY A 1 93 ? 9.392 8.782 -8.148 1.00 93.56 93 GLY A O 1
ATOM 761 N N . ASP A 1 94 ? 9.722 10.991 -8.461 1.00 95.81 94 ASP A N 1
ATOM 762 C CA . ASP A 1 94 ? 9.834 10.924 -9.916 1.00 95.81 94 ASP A CA 1
ATOM 763 C C . ASP A 1 94 ? 11.026 10.082 -10.373 1.00 95.81 94 ASP A C 1
ATOM 765 O O . ASP A 1 94 ? 12.141 10.165 -9.848 1.00 95.81 94 ASP A O 1
ATOM 769 N N . TYR A 1 95 ? 10.810 9.285 -11.419 1.00 94.06 95 TYR A N 1
ATOM 770 C CA . TYR A 1 95 ? 11.868 8.454 -11.968 1.00 94.06 95 TYR A CA 1
ATOM 771 C C . TYR A 1 95 ? 12.971 9.296 -12.632 1.00 94.06 95 TYR A C 1
ATOM 773 O O . TYR A 1 95 ? 12.737 9.988 -13.623 1.00 94.06 95 TYR A O 1
ATOM 781 N N . ASN A 1 96 ? 14.208 9.157 -12.149 1.00 94.31 96 ASN A N 1
ATOM 782 C CA . ASN A 1 96 ? 15.396 9.740 -12.760 1.00 94.31 96 ASN A CA 1
ATOM 783 C C . ASN A 1 96 ? 16.403 8.643 -13.146 1.00 94.31 96 ASN A C 1
ATOM 785 O O . ASN A 1 96 ? 16.877 7.892 -12.298 1.00 94.31 96 ASN A O 1
ATOM 789 N N . LYS A 1 97 ? 16.770 8.577 -14.433 1.00 91.56 97 LYS A N 1
ATOM 790 C CA . LYS A 1 97 ? 17.703 7.571 -14.980 1.00 91.56 97 LYS A CA 1
ATOM 791 C C . LYS A 1 97 ? 19.101 7.611 -14.350 1.00 91.56 97 LYS A C 1
ATOM 793 O O . LYS A 1 97 ? 19.773 6.587 -14.329 1.00 91.56 97 LYS A O 1
ATOM 798 N N . GLY A 1 98 ? 19.549 8.774 -13.873 1.00 91.88 98 GLY A N 1
ATOM 799 C CA . GLY A 1 98 ? 20.866 8.932 -13.250 1.00 91.88 98 GLY A CA 1
ATOM 800 C C . GLY A 1 98 ? 20.940 8.368 -11.830 1.00 91.88 98 GLY A C 1
ATOM 801 O O . GLY A 1 98 ? 22.006 7.934 -11.407 1.00 91.88 98 GLY A O 1
ATOM 802 N N . THR A 1 99 ? 19.817 8.347 -11.104 1.00 91.06 99 THR A N 1
ATOM 803 C CA . THR A 1 99 ? 19.740 7.857 -9.716 1.00 91.06 99 THR A CA 1
ATOM 804 C C . THR A 1 99 ? 19.139 6.455 -9.622 1.00 91.06 99 THR A C 1
ATOM 806 O O . THR A 1 99 ? 19.560 5.662 -8.785 1.00 91.06 99 THR A O 1
ATOM 809 N N . HIS A 1 100 ? 18.174 6.122 -10.482 1.00 93.81 100 HIS A N 1
ATOM 810 C CA . HIS A 1 100 ? 17.463 4.844 -10.491 1.00 93.81 100 HIS A CA 1
ATOM 811 C C . HIS A 1 100 ? 18.064 3.887 -11.525 1.00 93.81 100 HIS A C 1
ATOM 813 O O . HIS A 1 100 ? 17.535 3.694 -12.627 1.00 93.81 100 HIS A O 1
ATOM 819 N N . THR A 1 101 ? 19.200 3.297 -11.158 1.00 92.38 101 THR A N 1
ATOM 820 C CA . THR A 1 101 ? 19.931 2.312 -11.966 1.00 92.38 101 THR A CA 1
ATOM 821 C C . THR A 1 101 ? 19.320 0.910 -11.862 1.00 92.38 101 THR A C 1
ATOM 823 O O . THR A 1 101 ? 18.414 0.652 -11.067 1.00 92.38 101 THR A O 1
ATOM 826 N N . ALA A 1 102 ? 19.786 -0.027 -12.694 1.00 89.81 102 ALA A N 1
ATOM 827 C CA . ALA A 1 102 ? 19.297 -1.404 -12.674 1.00 89.81 102 ALA A CA 1
ATOM 828 C C . ALA A 1 102 ? 19.414 -2.023 -11.267 1.00 89.81 102 ALA A C 1
ATOM 830 O O . ALA A 1 102 ? 20.458 -1.939 -10.625 1.00 89.81 102 ALA A O 1
ATOM 831 N N . GLY A 1 103 ? 18.331 -2.645 -10.794 1.00 89.31 103 GLY A N 1
ATOM 832 C CA . GLY A 1 103 ? 18.264 -3.233 -9.454 1.00 89.31 103 GLY A CA 1
ATOM 833 C C . GLY A 1 103 ? 17.807 -2.282 -8.342 1.00 89.31 103 GLY A C 1
ATOM 834 O O . GLY A 1 103 ? 17.671 -2.737 -7.210 1.00 89.31 103 GLY A O 1
ATOM 835 N N . PHE A 1 104 ? 17.488 -1.010 -8.625 1.00 92.94 104 PHE A N 1
ATOM 836 C CA . PHE A 1 104 ? 17.037 -0.064 -7.586 1.00 92.94 104 PHE A CA 1
ATOM 837 C C . PHE A 1 104 ? 15.775 -0.514 -6.820 1.00 92.94 104 PHE A C 1
ATOM 839 O O . PHE A 1 104 ? 15.582 -0.126 -5.671 1.00 92.94 104 PHE A O 1
ATOM 846 N N . LEU A 1 105 ? 14.946 -1.372 -7.429 1.00 93.12 105 LEU A N 1
ATOM 847 C CA . LEU A 1 105 ? 13.735 -1.948 -6.830 1.00 93.12 105 LEU A CA 1
ATOM 848 C C . LEU A 1 105 ? 13.955 -3.316 -6.163 1.00 93.12 105 LEU A C 1
ATOM 850 O O . LEU A 1 105 ? 12.996 -3.909 -5.682 1.00 93.12 105 LEU A O 1
ATOM 854 N N . ALA A 1 106 ? 15.181 -3.846 -6.118 1.00 90.25 1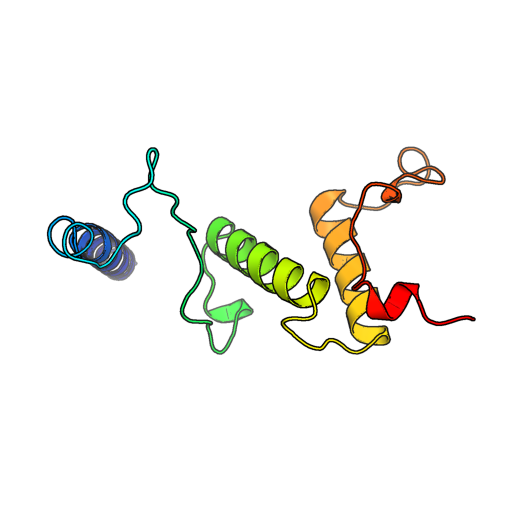06 ALA A N 1
ATOM 855 C CA . ALA A 1 106 ? 15.435 -5.219 -5.660 1.00 90.25 106 ALA A CA 1
ATOM 856 C C . ALA A 1 106 ? 15.007 -5.481 -4.202 1.00 90.25 106 ALA A C 1
ATOM 858 O O . ALA A 1 106 ? 14.676 -6.609 -3.850 1.00 90.25 106 ALA A O 1
ATOM 859 N N . ASN A 1 107 ? 14.980 -4.440 -3.364 1.00 89.56 107 ASN A N 1
ATOM 860 C CA . ASN A 1 107 ? 14.559 -4.527 -1.962 1.00 89.56 107 ASN A CA 1
ATOM 861 C C . ASN A 1 107 ? 13.060 -4.242 -1.756 1.00 89.56 107 ASN A C 1
ATOM 863 O O . ASN A 1 107 ? 12.572 -4.292 -0.624 1.00 89.56 107 ASN A O 1
ATOM 867 N N . ASP A 1 108 ? 12.326 -3.905 -2.818 1.00 90.81 108 ASP A N 1
ATOM 868 C CA . ASP A 1 108 ? 10.921 -3.541 -2.724 1.00 90.81 108 ASP A CA 1
ATOM 869 C C . ASP A 1 108 ? 10.019 -4.758 -2.921 1.00 90.81 108 ASP A C 1
ATOM 871 O O . ASP A 1 108 ? 10.033 -5.435 -3.947 1.00 90.81 108 ASP A O 1
ATOM 875 N N . ARG A 1 109 ? 9.152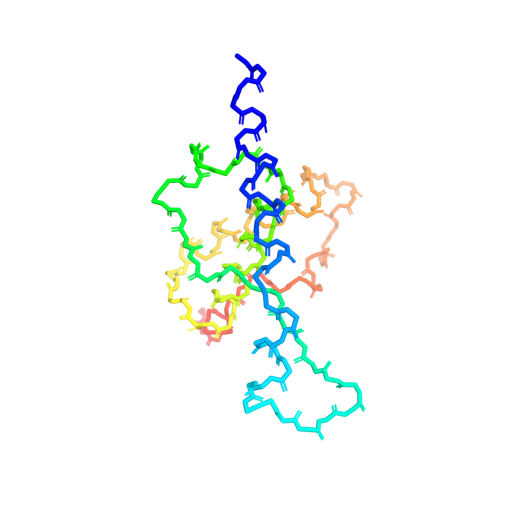 -5.006 -1.936 1.00 92.31 109 ARG A N 1
ATOM 876 C CA . ARG A 1 109 ? 8.051 -5.957 -2.089 1.00 92.31 109 ARG A CA 1
ATOM 877 C C . ARG A 1 109 ? 6.920 -5.282 -2.862 1.00 92.31 109 ARG A C 1
ATOM 879 O O . ARG A 1 109 ? 6.116 -4.559 -2.274 1.00 92.31 109 ARG A O 1
ATOM 886 N N . LEU A 1 110 ? 6.904 -5.494 -4.174 1.00 92.19 110 LEU A N 1
ATOM 887 C CA . LEU A 1 110 ? 5.999 -4.805 -5.098 1.00 92.19 110 LEU A CA 1
ATOM 888 C C . LEU A 1 110 ? 4.762 -5.617 -5.479 1.00 92.19 110 LEU A C 1
ATOM 890 O O . LEU A 1 110 ? 3.704 -5.032 -5.685 1.00 92.19 110 LEU A O 1
ATOM 894 N N . LEU A 1 111 ? 4.882 -6.943 -5.555 1.00 94.00 111 LEU A N 1
ATOM 895 C CA . LEU A 1 111 ? 3.813 -7.819 -6.028 1.00 94.00 111 LEU A CA 1
ATOM 896 C C . LEU A 1 111 ? 3.514 -8.943 -5.020 1.00 94.00 111 LEU A C 1
ATOM 898 O O . LEU A 1 111 ? 4.419 -9.366 -4.290 1.00 94.00 111 LEU A O 1
ATOM 902 N N . PRO A 1 112 ? 2.262 -9.438 -4.971 1.00 92.00 112 PRO A N 1
ATOM 903 C CA . PRO A 1 112 ? 1.911 -10.655 -4.246 1.00 92.00 112 PRO A CA 1
ATOM 904 C C . PRO A 1 112 ? 2.707 -11.858 -4.758 1.00 92.00 112 PRO A C 1
ATOM 906 O O . PRO A 1 112 ? 2.995 -11.962 -5.954 1.00 92.00 112 PRO A O 1
ATOM 909 N N . GLN A 1 113 ? 3.023 -12.801 -3.867 1.00 88.94 113 GLN A N 1
ATOM 910 C CA . GLN A 1 113 ? 3.845 -13.969 -4.204 1.00 88.94 113 GLN A CA 1
ATOM 911 C C . GLN A 1 113 ? 3.224 -14.794 -5.338 1.00 88.94 113 GLN A C 1
ATOM 913 O O . GLN A 1 113 ? 3.942 -15.243 -6.227 1.00 88.94 113 GLN A O 1
ATOM 918 N N . ARG A 1 114 ? 1.891 -14.900 -5.364 1.00 89.00 114 ARG A N 1
ATOM 919 C CA . ARG A 1 114 ? 1.121 -15.563 -6.424 1.00 89.00 114 ARG A CA 1
ATOM 920 C C . ARG A 1 114 ? 1.453 -15.068 -7.836 1.00 89.00 114 ARG A C 1
ATOM 922 O O . ARG A 1 114 ? 1.405 -15.859 -8.770 1.00 89.00 114 ARG A O 1
ATOM 929 N N . LEU A 1 115 ? 1.760 -13.780 -8.007 1.00 86.38 115 LEU A N 1
ATOM 930 C CA . LEU A 1 115 ? 2.091 -13.207 -9.318 1.00 86.38 115 LEU A CA 1
ATOM 931 C C . LEU A 1 115 ? 3.548 -13.445 -9.723 1.00 86.38 115 LEU A C 1
ATOM 933 O O . LEU A 1 115 ? 3.859 -13.426 -10.906 1.00 86.38 115 LEU A O 1
ATOM 937 N N . LEU A 1 116 ? 4.434 -13.677 -8.754 1.00 84.56 116 LEU A N 1
ATOM 938 C CA . LEU A 1 116 ? 5.855 -13.9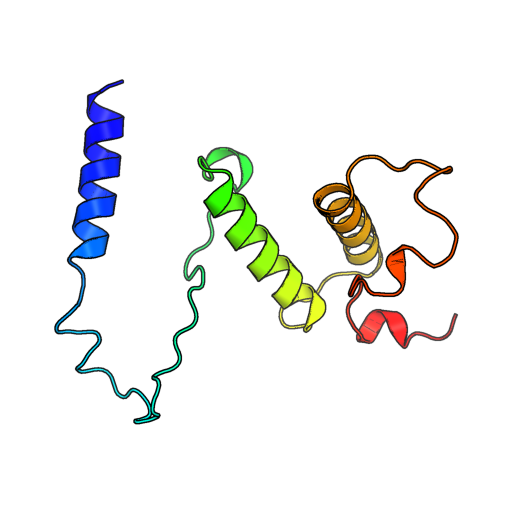38 -9.000 1.00 84.56 116 LEU A CA 1
ATOM 939 C C . LEU A 1 116 ? 6.119 -15.397 -9.395 1.00 84.56 116 LEU A C 1
ATOM 941 O O . LEU A 1 116 ? 7.180 -15.711 -9.921 1.00 84.56 116 LEU A O 1
ATOM 945 N N . THR A 1 117 ? 5.166 -16.289 -9.123 1.00 75.50 117 THR A N 1
ATOM 946 C CA . THR A 1 117 ? 5.288 -17.731 -9.368 1.00 75.50 117 THR A CA 1
ATOM 947 C C . THR A 1 117 ? 4.690 -18.189 -10.696 1.00 75.50 117 THR A C 1
ATOM 949 O O . THR A 1 117 ? 4.722 -19.384 -10.977 1.00 75.50 117 THR A O 1
ATOM 952 N N . ILE A 1 118 ? 4.116 -17.287 -11.500 1.00 62.28 118 ILE A N 1
ATOM 953 C CA . ILE A 1 118 ? 3.558 -17.644 -12.811 1.00 62.28 118 ILE A CA 1
ATOM 954 C C . ILE A 1 118 ? 4.728 -17.769 -13.802 1.00 62.28 118 ILE A C 1
ATOM 956 O O . ILE A 1 118 ? 5.410 -16.769 -14.033 1.00 62.28 118 ILE A O 1
ATOM 960 N N . 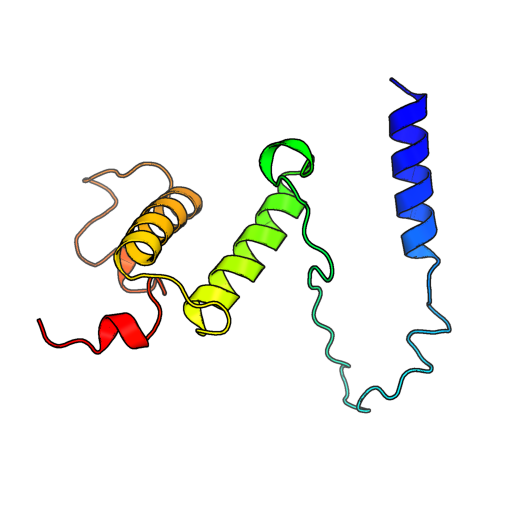PRO A 1 119 ? 4.998 -18.959 -14.373 1.00 53.16 119 PRO A N 1
ATOM 961 C CA . PRO A 1 119 ? 5.983 -19.082 -15.438 1.00 53.16 119 PRO A CA 1
ATOM 962 C C . PRO A 1 119 ? 5.482 -18.312 -16.668 1.00 53.16 119 PRO A C 1
ATOM 964 O O . PRO A 1 119 ? 4.342 -18.505 -17.093 1.00 53.16 119 PRO A O 1
ATOM 967 N N . ILE A 1 120 ? 6.328 -17.413 -17.176 1.00 56.16 120 ILE A N 1
ATOM 968 C CA . ILE A 1 120 ? 6.134 -16.691 -18.443 1.00 56.16 120 ILE A CA 1
ATOM 969 C C . ILE A 1 120 ? 6.392 -17.653 -19.601 1.00 56.16 120 ILE A C 1
ATOM 971 O O . ILE A 1 120 ? 7.393 -18.403 -19.509 1.00 56.16 120 ILE A O 1
#

Radius of gyration: 19.75 Å; chains: 1; bounding box: 38×47×50 Å

Secondary structure (DSSP, 8-state):
-HHHHHHHHHHHHHHHSS-HHHHTTS-----SSPP-----SS--S-HHHH---HHHHHHHHHHHHHHHHTTSS---HHHHHHHHHHHHHHHH-S--TTTS-TTTTTT---S-HHHHTS--

InterPro domains:
  IPR000299 FERM domain [PS50057] (1-120)
  IPR000798 Ezrin/radixin/moesin-like [PR00661] (27-46)
  IPR000798 Ezrin/radixin/moesin-like [PR00661] (71-92)
  IPR011174 Ezrin/radixin/moesin [PTHR23281] (23-116)
  IPR019748 FERM central domain [PF00373] (48-115)
  IPR019748 FERM central domain [cd14473] (56-116)
  IPR019749 Band 4.1 domain [PR00935] (62-75)
  IPR019749 Band 4.1 domain [PR00935] (75-95)
  IPR035963 FERM superfamily, second domain [SSF47031] (47-116)

Foldseek 3Di:
DVVVVVVVVVVVVVVVPPDPPPVVPDPQPPDVPGDDDDADPDDDPDPVPPDDDPVVVVRVLVRVQVCQQQVVDDDDPVRLQVNLVVVCCVPPNDDDPVVCDPCNCVPPSRHHPVNVPDDD